Protein AF-A0A343WH18-F1 (afdb_monomer_lite)

Organism: Matsumurasca onukii (NCBI:txid2912585)

Secondary structure (DSSP, 8-state):
--STTTT--HHHHHT-HHHHHHHHHHHTTSSPPPHHHHHHHHHHHHHHHHTSTT--

Foldseek 3Di:
DDCPCVPPDPCVQVVDPVNVVQLVCLLVVNHDDDPVSVVCSVCVVVCVVVVNPPPD

Sequence (56 aa):
YTTRYDNVDLNQILGNDRLLNSYFACLVDRGRCTPDGEELKRTIPDALVSGCAKCS

InterPro domains:
  IPR005055 Insect odorant-binding protein A10/Ejaculatory bulb-specific protein 3 [PF03392] (1-56)
  IPR005055 Insect odorant-binding protein A10/Ejaculatory bulb-specific protein 3 [PTHR11257] (1-56)
  IPR036682 Insect odorant-binding protein A10/Ejaculatory bulb-specific protein 3 superfamily [G3DSA:1.10.2080.10] (1-56)
  IPR036682 Insect odorant-binding protein A10/Ejaculatory bulb-specific protein 3 superfamily [SSF100910] (1-56)

Radius of gyration: 11.52 Å; chains: 1; bounding box: 27×18×27 Å

pLDDT: mean 94.28, std 3.99, range [80.25, 98.19]

Structure (mmCIF, N/CA/C/O backbone):
data_AF-A0A343WH18-F1
#
_entry.id   AF-A0A343WH18-F1
#
loop_
_atom_site.group_PDB
_atom_site.id
_atom_site.type_symbol
_atom_site.label_atom_id
_atom_site.label_alt_id
_atom_site.label_comp_id
_atom_site.label_asym_id
_atom_site.label_entity_id
_atom_site.label_seq_id
_atom_site.pdbx_PDB_ins_code
_atom_site.Cartn_x
_atom_site.Cartn_y
_atom_site.Cartn_z
_atom_site.occupancy
_atom_site.B_iso_or_equiv
_atom_site.auth_seq_id
_atom_site.auth_comp_id
_atom_site.auth_asym_id
_atom_site.auth_atom_id
_atom_site.pdbx_PDB_model_num
ATOM 1 N N . TYR A 1 1 ? 9.685 4.481 -4.554 1.00 80.25 1 TYR A N 1
ATOM 2 C CA . TYR A 1 1 ? 8.580 4.601 -3.589 1.00 80.25 1 TYR A CA 1
ATOM 3 C C . TYR A 1 1 ? 9.120 5.292 -2.345 1.00 80.25 1 TYR A C 1
ATOM 5 O O . TYR A 1 1 ? 10.334 5.462 -2.266 1.00 80.25 1 TYR A O 1
ATOM 13 N N . THR A 1 2 ? 8.283 5.821 -1.454 1.00 84.19 2 THR A N 1
ATOM 14 C CA . THR A 1 2 ? 8.786 6.412 -0.200 1.00 84.19 2 THR A CA 1
ATOM 15 C C . THR A 1 2 ? 8.915 5.340 0.877 1.00 84.19 2 THR A C 1
ATOM 17 O O . THR A 1 2 ? 8.077 4.453 0.930 1.00 84.19 2 THR A O 1
ATOM 20 N N . THR A 1 3 ? 9.909 5.466 1.758 1.00 89.12 3 THR A N 1
ATOM 21 C CA . THR A 1 3 ? 10.053 4.617 2.955 1.00 89.12 3 THR A CA 1
ATOM 22 C C . THR A 1 3 ? 9.338 5.196 4.182 1.00 89.12 3 THR A C 1
ATOM 24 O O . THR A 1 3 ? 9.422 4.672 5.292 1.00 89.12 3 THR A O 1
ATOM 27 N N . ARG A 1 4 ? 8.634 6.329 4.015 1.00 87.31 4 ARG A N 1
ATOM 28 C CA . ARG A 1 4 ? 7.962 7.057 5.105 1.00 87.31 4 ARG A CA 1
ATOM 29 C C . ARG A 1 4 ? 6.971 6.181 5.880 1.00 87.31 4 ARG A C 1
ATOM 31 O O . ARG A 1 4 ? 6.757 6.435 7.064 1.00 87.31 4 ARG A O 1
ATOM 38 N N . TYR A 1 5 ? 6.367 5.199 5.216 1.00 90.69 5 TYR A N 1
ATOM 39 C CA . TYR A 1 5 ? 5.314 4.348 5.767 1.00 90.69 5 TYR A CA 1
ATOM 40 C C . TYR A 1 5 ? 5.759 2.888 5.966 1.00 90.69 5 TYR A C 1
ATOM 42 O O . TYR A 1 5 ? 4.919 2.026 6.194 1.00 90.69 5 TYR A O 1
ATOM 50 N N . ASP A 1 6 ? 7.066 2.607 5.970 1.00 89.62 6 ASP A N 1
ATOM 51 C CA . ASP A 1 6 ? 7.588 1.236 6.130 1.00 89.62 6 ASP A CA 1
ATOM 52 C C . ASP A 1 6 ? 7.364 0.674 7.548 1.00 89.62 6 ASP A C 1
ATOM 54 O O . ASP A 1 6 ? 7.418 -0.532 7.764 1.00 89.62 6 ASP A O 1
ATOM 58 N N . ASN A 1 7 ? 7.059 1.542 8.519 1.00 91.19 7 ASN A N 1
ATOM 59 C CA . ASN A 1 7 ? 6.743 1.163 9.901 1.00 91.19 7 ASN A CA 1
ATOM 60 C C . ASN A 1 7 ? 5.238 0.937 10.152 1.00 91.19 7 ASN A C 1
ATOM 62 O O . ASN A 1 7 ? 4.818 0.864 11.307 1.00 91.19 7 ASN A O 1
ATOM 66 N N . VAL A 1 8 ? 4.407 0.896 9.106 1.00 92.31 8 VAL A N 1
ATOM 67 C CA . VAL A 1 8 ? 2.977 0.588 9.250 1.00 92.31 8 VAL A CA 1
ATOM 68 C C . VAL A 1 8 ? 2.803 -0.852 9.744 1.00 92.31 8 VAL A C 1
ATOM 70 O O . VAL A 1 8 ? 3.398 -1.785 9.205 1.00 92.31 8 VAL A O 1
ATOM 73 N N . ASP A 1 9 ? 1.961 -1.050 10.763 1.00 94.06 9 ASP A N 1
ATOM 74 C CA . ASP A 1 9 ? 1.668 -2.382 11.300 1.00 94.06 9 ASP A CA 1
ATOM 75 C C . ASP A 1 9 ? 0.710 -3.150 10.375 1.00 94.06 9 ASP A C 1
ATOM 77 O O . ASP A 1 9 ? -0.519 -3.086 10.486 1.00 94.06 9 ASP A O 1
ATOM 81 N N . LEU A 1 10 ? 1.296 -3.900 9.441 1.00 93.69 10 LEU A N 1
ATOM 82 C CA . LEU A 1 10 ? 0.551 -4.732 8.499 1.00 93.69 10 LEU A CA 1
ATOM 83 C C . LEU A 1 10 ? -0.253 -5.831 9.200 1.00 93.69 10 LEU A C 1
ATOM 85 O O . LEU A 1 10 ? -1.350 -6.155 8.750 1.00 93.69 10 LEU A O 1
ATOM 89 N N . ASN A 1 11 ? 0.246 -6.386 10.307 1.00 96.00 11 ASN A N 1
ATOM 90 C CA . ASN A 1 11 ? -0.453 -7.455 11.020 1.00 96.00 11 ASN A CA 1
ATOM 91 C C . ASN A 1 11 ? -1.733 -6.927 11.666 1.00 96.00 11 ASN A C 1
ATOM 93 O O . ASN A 1 11 ? -2.765 -7.595 11.622 1.00 96.00 11 ASN A O 1
ATOM 97 N N . GLN A 1 12 ? -1.693 -5.710 12.209 1.00 96.12 12 GLN A N 1
ATOM 98 C CA . GLN A 1 12 ? -2.884 -5.048 12.729 1.00 96.12 12 GLN A CA 1
ATOM 99 C C . GLN A 1 12 ? -3.919 -4.793 11.627 1.00 96.12 12 GLN A C 1
ATOM 101 O O . GLN A 1 12 ? -5.109 -5.019 11.846 1.00 96.12 12 GLN A O 1
ATOM 106 N N . ILE A 1 13 ? -3.486 -4.321 10.454 1.00 95.75 13 ILE A N 1
ATOM 107 C CA . ILE A 1 13 ? -4.395 -4.010 9.342 1.00 95.75 13 ILE A CA 1
ATOM 108 C C . ILE A 1 13 ? -5.022 -5.289 8.783 1.00 95.75 13 ILE A C 1
ATOM 110 O O . ILE A 1 13 ? -6.239 -5.354 8.632 1.00 95.75 13 ILE A O 1
ATOM 114 N N . LEU A 1 14 ? -4.205 -6.306 8.501 1.00 96.19 14 LEU A N 1
ATOM 115 C CA . LEU A 1 14 ? -4.654 -7.573 7.922 1.00 96.19 14 LEU A CA 1
ATOM 116 C C . LEU A 1 14 ? -5.456 -8.418 8.920 1.00 96.19 14 LEU A C 1
ATOM 118 O O . LEU A 1 14 ? -6.354 -9.146 8.512 1.00 96.19 14 LEU A O 1
ATOM 122 N N . GLY A 1 15 ? -5.163 -8.308 10.218 1.00 97.69 15 GLY A N 1
ATOM 123 C CA . GLY A 1 15 ? -5.879 -9.007 11.288 1.00 97.69 15 GLY A CA 1
ATOM 124 C C . GLY A 1 15 ? -7.168 -8.322 11.751 1.00 97.69 15 GLY A C 1
ATOM 125 O O . GLY A 1 15 ? -7.831 -8.827 12.656 1.00 97.69 15 GLY A O 1
ATOM 126 N N . ASN A 1 16 ? -7.528 -7.170 11.178 1.00 97.94 16 ASN A N 1
ATOM 127 C CA . ASN A 1 16 ? -8.717 -6.417 11.558 1.00 97.94 16 ASN A CA 1
ATOM 128 C C . ASN A 1 16 ? -9.579 -6.103 10.332 1.00 97.94 16 ASN A C 1
ATOM 130 O O . ASN A 1 16 ? -9.295 -5.167 9.585 1.00 97.94 16 ASN A O 1
ATOM 134 N N . ASP A 1 17 ? -10.695 -6.818 10.186 1.00 97.81 17 ASP A N 1
ATOM 135 C CA . ASP A 1 17 ? -11.613 -6.671 9.049 1.00 97.81 17 ASP A CA 1
ATOM 136 C C . ASP A 1 17 ? -12.080 -5.231 8.825 1.00 97.81 17 ASP A C 1
ATOM 138 O O . ASP A 1 17 ? -12.280 -4.803 7.689 1.00 97.81 17 ASP A O 1
ATOM 142 N N . ARG A 1 18 ? -12.254 -4.442 9.891 1.00 97.56 18 ARG A N 1
ATOM 143 C CA . ARG A 1 18 ? -12.673 -3.043 9.757 1.00 97.56 18 ARG A CA 1
ATOM 144 C C . ARG A 1 18 ? -11.586 -2.205 9.091 1.00 97.56 18 ARG A C 1
ATOM 146 O O . ARG A 1 18 ? -11.895 -1.384 8.227 1.00 97.56 18 ARG A O 1
ATOM 153 N N . LEU A 1 19 ? -10.333 -2.392 9.507 1.00 97.19 19 LEU A N 1
ATOM 154 C CA . LEU A 1 19 ? -9.189 -1.690 8.927 1.00 97.19 19 LEU A CA 1
ATOM 155 C C . LEU A 1 19 ? -8.951 -2.166 7.497 1.00 97.19 19 LEU A C 1
ATOM 157 O O . LEU A 1 19 ? -8.915 -1.333 6.593 1.00 97.19 19 LEU A O 1
ATOM 161 N N . LEU A 1 20 ? -8.902 -3.480 7.274 1.00 97.56 20 LEU A N 1
ATOM 162 C CA . LEU A 1 20 ? -8.729 -4.067 5.949 1.00 97.56 20 LEU A CA 1
ATOM 163 C C . LEU A 1 20 ? -9.774 -3.551 4.950 1.00 97.56 20 LEU A C 1
ATOM 165 O O . LEU A 1 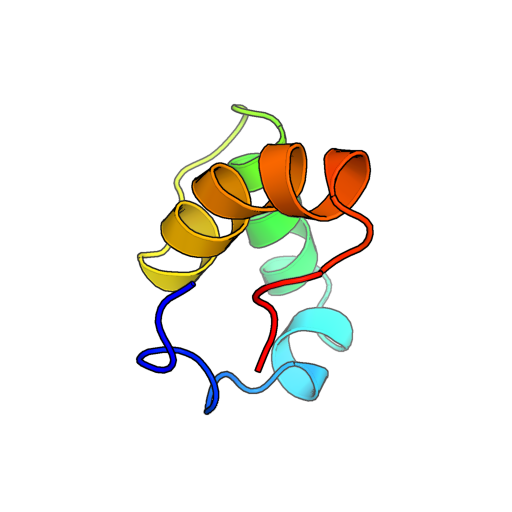20 ? -9.418 -3.097 3.864 1.00 97.56 20 LEU A O 1
ATOM 169 N N . ASN A 1 21 ? -11.056 -3.539 5.330 1.00 97.88 21 ASN A N 1
ATOM 170 C CA . ASN A 1 21 ? -12.122 -3.029 4.467 1.00 97.88 21 ASN A CA 1
ATOM 171 C C . ASN A 1 21 ? -11.983 -1.528 4.178 1.00 97.88 21 ASN A C 1
ATOM 173 O O . ASN A 1 21 ? -12.297 -1.089 3.071 1.00 97.88 21 ASN A O 1
ATOM 177 N N . SER A 1 22 ? -11.487 -0.735 5.133 1.00 97.75 22 SER A N 1
ATOM 178 C CA . SER A 1 22 ? -11.201 0.687 4.905 1.00 97.75 22 SER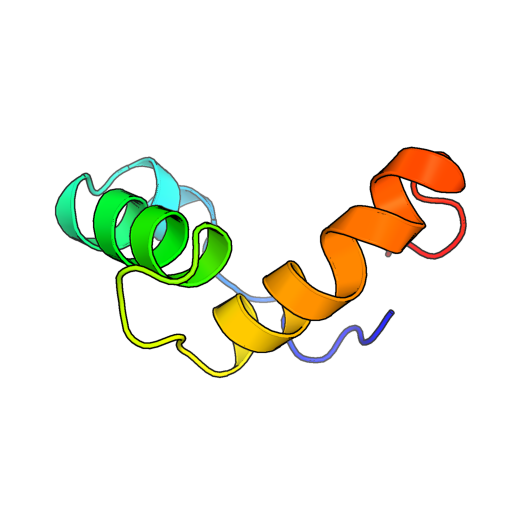 A CA 1
ATOM 179 C C . SER A 1 22 ? -10.089 0.880 3.871 1.00 97.75 22 SER A C 1
ATOM 181 O O . SER A 1 22 ? -10.229 1.707 2.969 1.00 97.75 22 SER A O 1
ATOM 183 N N . TYR A 1 23 ? -9.007 0.103 3.972 1.00 97.56 23 TYR A N 1
ATOM 184 C CA . TYR A 1 23 ? -7.916 0.115 2.995 1.00 97.56 23 TYR A CA 1
ATOM 185 C C . TYR A 1 23 ? -8.395 -0.334 1.618 1.00 97.56 23 TYR A C 1
ATOM 187 O O . TYR A 1 23 ? -8.154 0.351 0.627 1.00 97.56 23 TYR A O 1
ATOM 195 N N . PHE A 1 24 ? -9.143 -1.434 1.552 1.00 97.50 24 PHE A N 1
ATOM 196 C CA . PHE A 1 24 ? -9.714 -1.917 0.302 1.00 97.50 24 PHE A CA 1
ATOM 197 C C . PHE A 1 24 ? -10.608 -0.860 -0.358 1.00 97.50 24 PHE A C 1
ATOM 199 O O . PHE A 1 24 ? -10.418 -0.549 -1.531 1.00 97.50 24 PHE A O 1
ATOM 206 N N . ALA A 1 25 ? -11.531 -0.247 0.394 1.00 98.19 25 ALA A N 1
ATOM 207 C CA . ALA A 1 25 ? -12.415 0.799 -0.119 1.00 98.19 25 ALA A CA 1
ATOM 208 C C . ALA A 1 25 ? -11.642 2.011 -0.668 1.00 98.19 25 ALA A C 1
ATOM 210 O O . ALA A 1 25 ? -12.028 2.557 -1.700 1.00 98.19 25 ALA A O 1
ATOM 211 N N . CYS A 1 26 ? -10.547 2.406 -0.014 1.00 98.06 26 CYS A N 1
ATOM 212 C CA . CYS A 1 26 ? -9.630 3.430 -0.515 1.00 98.06 26 CYS A CA 1
ATOM 213 C C . CYS A 1 26 ? -9.026 3.042 -1.878 1.00 98.06 26 CYS A C 1
ATOM 215 O O . CYS A 1 26 ? -9.094 3.826 -2.832 1.00 98.06 26 CYS A O 1
ATOM 217 N N . LEU A 1 27 ? -8.482 1.825 -1.984 1.00 97.00 27 LEU A N 1
ATOM 218 C CA . LEU A 1 27 ? -7.810 1.326 -3.188 1.00 97.00 27 LEU A CA 1
ATOM 219 C C . LEU A 1 27 ? -8.740 1.233 -4.405 1.00 97.00 27 LEU A C 1
ATOM 221 O O . LEU A 1 27 ? -8.275 1.390 -5.528 1.00 97.00 27 LEU A O 1
ATOM 225 N N . VAL A 1 28 ? -10.042 1.019 -4.188 1.00 96.94 28 VAL A N 1
ATOM 226 C CA . VAL A 1 28 ? -11.048 0.890 -5.260 1.00 96.94 28 VAL A CA 1
ATOM 227 C C . VAL A 1 28 ? -11.932 2.130 -5.445 1.00 96.94 28 VAL A C 1
ATOM 229 O O . VAL A 1 28 ? -13.025 2.018 -5.997 1.00 96.94 28 VAL A O 1
ATOM 232 N N . ASP A 1 29 ? -11.498 3.300 -4.963 1.00 96.69 29 ASP A N 1
ATOM 233 C CA . ASP A 1 29 ? -12.218 4.581 -5.114 1.00 96.69 29 ASP A CA 1
ATOM 234 C C . ASP A 1 29 ? -13.634 4.603 -4.498 1.00 96.69 29 ASP A C 1
ATOM 236 O O . ASP A 1 29 ? -14.516 5.345 -4.929 1.00 96.69 29 ASP A O 1
ATOM 240 N N . ARG A 1 30 ? -13.875 3.800 -3.455 1.00 98.00 30 ARG A N 1
ATOM 241 C CA . ARG A 1 30 ? -15.173 3.701 -2.752 1.00 98.00 30 ARG A CA 1
ATOM 242 C C . ARG A 1 30 ? -15.147 4.236 -1.323 1.00 98.00 30 ARG A C 1
ATOM 244 O O . ARG A 1 30 ? -16.148 4.149 -0.616 1.00 98.00 30 ARG A O 1
ATOM 251 N N . GLY A 1 31 ? -14.019 4.774 -0.876 1.00 96.25 31 GLY A N 1
ATOM 252 C CA . GLY A 1 31 ? -13.831 5.258 0.485 1.00 96.25 31 GLY A CA 1
ATOM 253 C C . GLY A 1 31 ? -12.692 6.262 0.590 1.00 96.25 31 GLY A C 1
ATOM 254 O O . GLY A 1 31 ? -11.956 6.501 -0.365 1.00 96.25 31 GLY A O 1
ATOM 255 N N . ARG A 1 32 ? -12.556 6.869 1.771 1.00 96.81 32 ARG A N 1
ATOM 256 C CA . ARG A 1 32 ? -11.442 7.775 2.073 1.00 96.81 32 ARG A CA 1
ATOM 257 C C . ARG A 1 32 ? -10.165 6.975 2.307 1.00 96.81 32 ARG A C 1
ATOM 259 O O . ARG A 1 32 ? -10.207 5.919 2.932 1.00 96.81 32 ARG A O 1
ATOM 266 N N . CYS A 1 33 ? -9.045 7.528 1.865 1.00 97.38 33 CYS A N 1
ATOM 267 C CA . CYS A 1 33 ? -7.720 6.989 2.126 1.00 97.38 33 CYS A CA 1
ATOM 268 C C . CYS A 1 33 ? -7.098 7.635 3.365 1.00 97.38 33 CYS A C 1
ATOM 270 O O . CYS A 1 33 ? -7.236 8.839 3.597 1.00 97.38 33 CYS A O 1
ATOM 272 N N . THR A 1 34 ? -6.396 6.829 4.156 1.00 95.94 34 THR A N 1
ATOM 273 C CA . THR A 1 34 ? -5.368 7.321 5.075 1.00 95.94 34 THR A CA 1
ATOM 274 C C . THR A 1 34 ? -4.127 7.737 4.266 1.00 95.94 34 THR A C 1
ATOM 276 O O . THR A 1 34 ? -4.005 7.339 3.107 1.00 95.94 34 THR A O 1
ATOM 279 N N . PRO A 1 35 ? -3.204 8.548 4.815 1.00 96.44 35 PRO A N 1
ATOM 280 C CA . PRO A 1 35 ? -2.030 9.005 4.063 1.00 96.44 35 PRO A CA 1
ATOM 281 C C . PRO A 1 35 ? -1.153 7.873 3.500 1.00 96.44 35 PRO A C 1
ATOM 283 O O . PRO A 1 35 ? -0.658 7.978 2.382 1.00 96.44 35 PRO A O 1
ATOM 286 N N . ASP A 1 36 ? -0.993 6.785 4.249 1.00 95.31 36 ASP A N 1
ATOM 287 C CA . ASP A 1 36 ? -0.314 5.557 3.823 1.00 95.31 36 ASP A CA 1
ATOM 288 C C . ASP A 1 36 ? -1.121 4.763 2.785 1.00 95.31 36 ASP A C 1
ATOM 290 O O . ASP A 1 36 ? -0.561 4.310 1.789 1.00 95.31 36 ASP A O 1
ATOM 294 N N . GLY A 1 37 ? -2.441 4.655 2.955 1.00 96.12 37 GLY A N 1
ATOM 295 C CA . GLY A 1 37 ? -3.329 4.044 1.961 1.00 96.12 37 GLY A CA 1
ATOM 296 C C . GLY A 1 37 ? -3.327 4.782 0.616 1.00 96.12 37 GLY A C 1
ATOM 297 O O . GLY A 1 37 ? -3.352 4.146 -0.436 1.00 96.12 37 GLY A O 1
ATOM 298 N N . GLU A 1 38 ? -3.246 6.114 0.636 1.00 96.44 38 GLU A N 1
ATOM 299 C CA . GLU A 1 38 ? -3.137 6.947 -0.568 1.00 96.44 38 GLU A CA 1
ATOM 300 C C . GLU A 1 38 ? -1.801 6.717 -1.286 1.00 96.44 38 GLU A C 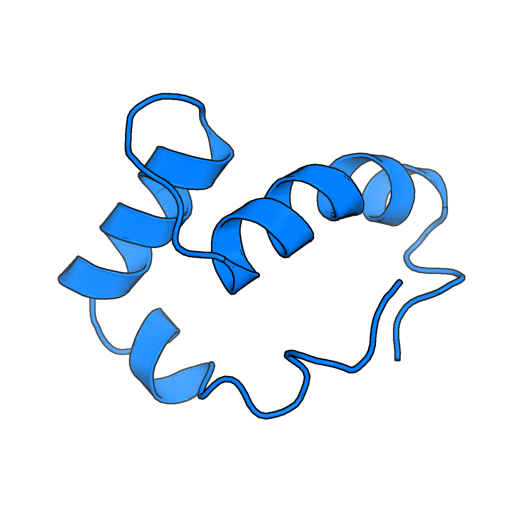1
ATOM 302 O O . GLU A 1 38 ? -1.765 6.545 -2.505 1.00 96.44 38 GLU A O 1
ATOM 307 N N . GLU A 1 39 ? -0.695 6.656 -0.542 1.00 95.25 39 GLU A N 1
ATOM 308 C CA . GLU A 1 39 ? 0.617 6.363 -1.124 1.00 95.25 39 GLU A CA 1
ATOM 309 C C . GLU A 1 39 ? 0.659 4.956 -1.733 1.00 95.25 39 GLU A C 1
ATOM 311 O O . GLU A 1 39 ? 1.145 4.776 -2.856 1.00 95.25 39 GLU A O 1
ATOM 316 N N . LEU A 1 40 ? 0.078 3.972 -1.038 1.00 95.25 40 LEU A N 1
ATOM 317 C CA . LEU A 1 40 ? -0.079 2.611 -1.538 1.00 95.25 40 LEU A CA 1
ATOM 318 C C . LEU A 1 40 ? -0.890 2.599 -2.841 1.00 95.25 40 LEU A C 1
ATOM 320 O O . LEU A 1 40 ? -0.446 2.035 -3.841 1.00 95.25 40 LEU A O 1
ATOM 324 N N . LYS A 1 41 ? -2.038 3.280 -2.868 1.00 96.12 41 LYS A N 1
ATOM 325 C CA . LYS A 1 41 ? -2.900 3.391 -4.050 1.00 96.12 41 LYS A CA 1
ATOM 326 C C . LYS A 1 41 ? -2.177 3.981 -5.259 1.00 96.12 41 LYS A C 1
ATOM 328 O O . LYS A 1 41 ? -2.314 3.464 -6.365 1.00 96.12 41 LYS A O 1
ATOM 333 N N . ARG A 1 42 ? -1.394 5.045 -5.056 1.00 95.12 42 ARG A N 1
ATOM 334 C CA . ARG A 1 42 ? -0.611 5.694 -6.124 1.00 95.12 42 ARG A CA 1
ATOM 335 C C . ARG A 1 42 ? 0.514 4.800 -6.642 1.00 95.12 42 ARG A C 1
ATOM 337 O O . ARG A 1 42 ? 0.873 4.888 -7.813 1.00 95.12 42 ARG A O 1
ATOM 344 N N . THR A 1 43 ? 1.058 3.948 -5.779 1.00 94.44 43 THR A N 1
ATOM 345 C CA . THR A 1 43 ? 2.244 3.133 -6.061 1.00 94.44 43 THR A CA 1
ATOM 346 C C . THR A 1 43 ? 1.916 1.773 -6.679 1.00 94.44 43 THR A C 1
ATOM 348 O O . THR A 1 43 ? 2.655 1.309 -7.549 1.00 94.44 43 THR A O 1
ATOM 351 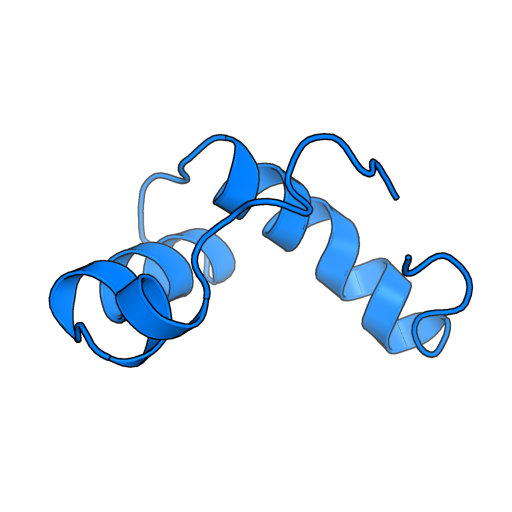N N . ILE A 1 44 ? 0.803 1.146 -6.279 1.00 93.94 44 ILE A N 1
ATOM 352 C CA . ILE A 1 44 ? 0.404 -0.202 -6.718 1.00 93.94 44 ILE A CA 1
ATOM 353 C C . ILE A 1 44 ? 0.440 -0.380 -8.248 1.00 93.94 44 ILE A C 1
ATOM 355 O O . ILE A 1 44 ? 1.019 -1.371 -8.691 1.00 93.94 44 ILE A O 1
ATOM 359 N N . PRO A 1 45 ? -0.109 0.527 -9.083 1.00 94.25 45 PRO A N 1
ATOM 360 C CA . PRO A 1 45 ? -0.117 0.320 -10.531 1.00 94.25 45 PRO A CA 1
ATOM 361 C C . PRO A 1 45 ? 1.290 0.208 -11.135 1.00 94.25 45 PRO A C 1
ATOM 363 O O . PRO A 1 45 ? 1.552 -0.702 -11.919 1.00 94.25 45 PRO A O 1
ATOM 366 N N . ASP A 1 46 ? 2.216 1.086 -10.732 1.00 94.44 46 ASP A N 1
ATOM 367 C CA . ASP A 1 46 ? 3.618 1.033 -11.173 1.00 94.44 46 ASP A CA 1
ATOM 368 C C . ASP A 1 46 ? 4.322 -0.211 -10.622 1.00 94.44 46 ASP A C 1
ATOM 370 O O . ASP A 1 46 ? 5.074 -0.859 -11.346 1.00 94.44 46 ASP A O 1
ATOM 374 N N . ALA A 1 47 ? 4.059 -0.587 -9.367 1.00 94.44 47 ALA A N 1
ATOM 375 C CA . ALA A 1 47 ? 4.650 -1.776 -8.756 1.00 94.44 47 ALA A CA 1
ATOM 376 C C . ALA A 1 47 ? 4.215 -3.066 -9.470 1.00 94.44 47 ALA A C 1
ATOM 378 O O . ALA A 1 47 ? 5.043 -3.946 -9.693 1.00 94.44 47 ALA A O 1
ATOM 379 N N . LEU A 1 48 ? 2.953 -3.168 -9.899 1.00 93.94 48 LEU A N 1
ATOM 380 C CA . LEU A 1 48 ? 2.459 -4.318 -10.662 1.00 93.94 48 LEU A CA 1
ATOM 381 C C . LEU A 1 48 ? 3.098 -4.406 -12.055 1.00 93.94 48 LEU A C 1
ATOM 383 O O . LEU A 1 48 ? 3.464 -5.495 -12.489 1.00 93.94 48 LEU A O 1
ATOM 387 N N . VAL A 1 49 ? 3.268 -3.272 -12.742 1.00 95.50 49 VAL A N 1
ATOM 388 C CA . VAL A 1 49 ? 3.874 -3.228 -14.085 1.00 95.50 49 VAL A CA 1
ATOM 389 C C . VAL A 1 49 ? 5.384 -3.465 -14.035 1.00 95.50 49 VAL A C 1
ATOM 391 O O . VAL A 1 49 ? 5.932 -4.161 -14.886 1.00 95.50 49 VAL A O 1
ATOM 394 N N . SER A 1 50 ? 6.064 -2.891 -13.044 1.00 94.19 50 SER A N 1
ATOM 395 C CA . SER A 1 50 ? 7.524 -2.959 -12.908 1.00 94.19 50 SER A CA 1
ATOM 396 C C . SER A 1 50 ? 8.022 -4.170 -12.117 1.00 94.19 50 SER A C 1
ATOM 398 O O . SER A 1 50 ? 9.231 -4.329 -11.964 1.00 94.19 50 SER A O 1
ATOM 400 N N . GLY A 1 51 ? 7.125 -5.006 -11.584 1.00 93.00 51 GLY A N 1
ATOM 401 C CA . GLY A 1 51 ? 7.502 -6.120 -10.714 1.00 93.00 51 GLY A CA 1
ATOM 402 C C . GLY A 1 51 ? 8.135 -5.656 -9.398 1.00 93.00 51 GLY A C 1
ATOM 403 O O . GLY A 1 51 ? 9.102 -6.251 -8.936 1.00 93.00 51 GLY A O 1
ATOM 404 N N . CYS A 1 52 ? 7.612 -4.580 -8.806 1.00 90.94 52 CYS A N 1
ATOM 405 C CA . CYS A 1 52 ? 8.092 -3.991 -7.552 1.00 90.94 52 CYS A CA 1
ATOM 406 C C . CYS A 1 52 ? 9.552 -3.495 -7.606 1.00 90.94 52 CYS A C 1
ATOM 408 O O . CYS A 1 52 ? 10.219 -3.430 -6.578 1.00 90.94 52 CYS A O 1
ATOM 410 N N . ALA A 1 53 ? 10.066 -3.091 -8.775 1.00 91.69 53 ALA A N 1
ATOM 411 C CA . ALA A 1 53 ? 11.485 -2.747 -8.960 1.00 91.69 53 ALA A CA 1
ATO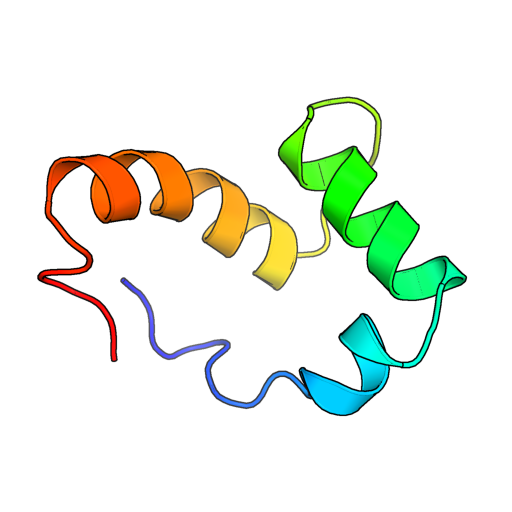M 412 C C . ALA A 1 53 ? 12.020 -1.617 -8.049 1.00 91.69 53 ALA A C 1
ATOM 414 O O . ALA A 1 53 ? 13.230 -1.419 -7.959 1.00 91.69 53 ALA A O 1
ATOM 415 N N . LYS A 1 54 ? 11.133 -0.845 -7.409 1.00 87.50 54 LYS A N 1
ATOM 416 C CA . LYS A 1 54 ? 11.470 0.280 -6.518 1.00 87.50 54 LYS A CA 1
ATOM 417 C C . LYS A 1 54 ? 10.929 0.102 -5.088 1.00 87.50 54 LYS A C 1
ATOM 419 O O . LYS A 1 54 ? 10.883 1.095 -4.355 1.00 87.50 54 LYS A O 1
ATOM 424 N N . CYS A 1 55 ? 10.445 -1.094 -4.742 1.00 88.62 55 CYS A N 1
ATOM 425 C CA . CYS A 1 55 ? 9.980 -1.450 -3.398 1.00 88.62 55 CYS A CA 1
ATOM 426 C C . CYS A 1 55 ? 11.166 -1.554 -2.441 1.00 88.62 55 CYS A C 1
ATOM 428 O O . CYS A 1 55 ? 12.229 -2.030 -2.843 1.00 88.62 55 CYS A O 1
ATOM 430 N N . SER A 1 56 ? 10.990 -1.036 -1.224 1.00 82.44 56 SER A N 1
ATOM 431 C CA . SER A 1 56 ? 11.914 -1.214 -0.102 1.00 82.44 56 SER A CA 1
ATOM 432 C C . SER A 1 56 ? 11.629 -2.498 0.663 1.00 82.44 56 SER A C 1
ATOM 434 O O . SER A 1 56 ?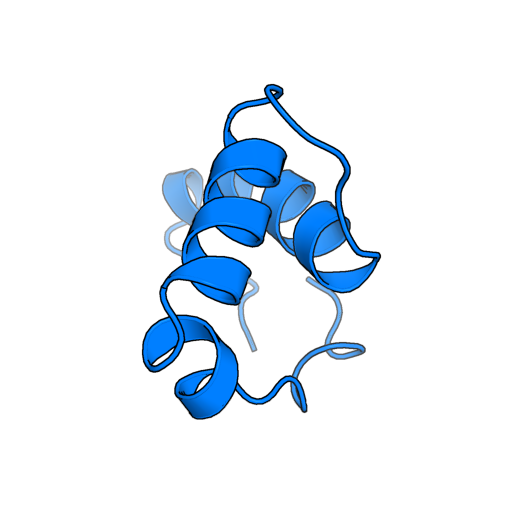 10.487 -3.007 0.572 1.00 82.44 56 SER A O 1
#